Protein AF-A0A323VFT7-F1 (afdb_monomer_lite)

Structure (mmCIF, N/CA/C/O backbone):
data_AF-A0A323VFT7-F1
#
_entry.id   AF-A0A323VFT7-F1
#
loop_
_atom_site.group_PDB
_atom_site.id
_atom_site.type_symbol
_atom_site.label_atom_id
_atom_site.label_alt_id
_atom_site.label_comp_id
_atom_site.label_asym_id
_atom_site.label_entity_id
_atom_site.label_seq_id
_atom_site.pdbx_PDB_ins_code
_atom_site.Cartn_x
_atom_site.Cartn_y
_atom_site.Cartn_z
_atom_site.occupancy
_atom_site.B_iso_or_equiv
_atom_site.auth_seq_id
_atom_site.auth_comp_id
_atom_site.auth_asym_id
_atom_site.auth_atom_id
_atom_site.pdbx_PDB_model_num
ATOM 1 N N . MET A 1 1 ? -4.747 31.158 -38.429 1.00 40.47 1 MET A N 1
ATOM 2 C CA . MET A 1 1 ? -6.168 31.407 -38.094 1.00 40.47 1 MET A CA 1
ATOM 3 C C . MET A 1 1 ? -6.382 30.976 -36.650 1.00 40.47 1 MET A C 1
ATOM 5 O O . MET A 1 1 ? -5.945 29.886 -36.311 1.00 40.47 1 MET A O 1
ATOM 9 N N . ARG A 1 2 ? -6.937 31.832 -35.783 1.00 43.53 2 ARG A N 1
ATOM 10 C CA . ARG A 1 2 ? -7.224 31.493 -34.376 1.00 43.53 2 ARG A CA 1
ATOM 11 C C . ARG A 1 2 ? -8.713 31.156 -34.243 1.00 43.53 2 ARG A C 1
ATOM 13 O O . ARG A 1 2 ? -9.511 31.955 -34.729 1.00 43.53 2 ARG A O 1
ATOM 20 N N . PRO A 1 3 ? -9.098 30.031 -33.622 1.00 53.09 3 PRO A N 1
ATOM 21 C CA . PRO A 1 3 ? -10.505 29.734 -33.402 1.00 53.09 3 PRO A CA 1
ATOM 22 C C . PRO A 1 3 ? -11.048 30.648 -32.295 1.00 53.09 3 PRO A C 1
ATOM 24 O O . PRO A 1 3 ? -10.445 30.780 -31.231 1.00 53.09 3 PRO A O 1
ATOM 27 N N . THR A 1 4 ? -12.168 31.314 -32.561 1.00 62.56 4 THR A N 1
ATOM 28 C CA . THR A 1 4 ? -12.907 32.115 -31.579 1.00 62.56 4 THR A CA 1
ATOM 29 C C . THR A 1 4 ? -13.996 31.245 -30.959 1.00 62.56 4 THR A C 1
ATOM 31 O O . THR A 1 4 ? -14.895 30.799 -31.670 1.00 62.56 4 THR A O 1
ATOM 34 N N . TRP A 1 5 ? -13.915 30.990 -29.655 1.00 54.66 5 TRP A N 1
ATOM 35 C CA . TRP A 1 5 ? -14.933 30.249 -28.902 1.00 54.66 5 TRP A CA 1
ATOM 36 C C . TRP A 1 5 ? -16.003 31.218 -28.347 1.00 54.66 5 TRP A C 1
ATOM 38 O O . TRP A 1 5 ? -15.642 32.334 -27.961 1.00 54.66 5 TRP A O 1
ATOM 48 N N . PRO A 1 6 ? -17.299 30.846 -28.300 1.00 67.56 6 PRO A N 1
ATOM 49 C CA . PRO A 1 6 ? -18.355 31.687 -27.720 1.00 67.56 6 PRO A CA 1
ATOM 50 C C . PRO A 1 6 ? -18.248 31.791 -26.182 1.00 67.56 6 PRO A C 1
ATOM 52 O O . PRO A 1 6 ? -17.715 30.887 -25.545 1.00 67.56 6 PRO A O 1
ATOM 55 N N . PRO A 1 7 ? -18.751 32.858 -25.535 1.00 61.69 7 PRO A N 1
ATOM 56 C CA . PRO A 1 7 ? -18.631 33.012 -24.084 1.00 61.69 7 PRO A CA 1
ATOM 57 C C . PRO A 1 7 ? -19.395 31.914 -23.322 1.00 61.69 7 PRO A C 1
ATOM 59 O O . PRO A 1 7 ? -20.498 31.522 -23.706 1.00 61.69 7 PRO A O 1
ATOM 62 N N . ALA A 1 8 ? -18.806 31.422 -22.226 1.00 65.50 8 ALA A N 1
ATOM 63 C CA . ALA A 1 8 ? -19.402 30.393 -21.378 1.00 65.50 8 ALA A CA 1
ATOM 64 C C . ALA A 1 8 ? -20.726 30.881 -20.759 1.00 65.50 8 ALA A C 1
ATOM 66 O O . ALA A 1 8 ? -20.777 31.924 -20.107 1.00 65.50 8 ALA A O 1
ATOM 67 N N . THR A 1 9 ? -21.803 30.116 -20.956 1.00 73.88 9 THR A N 1
ATOM 68 C CA . THR A 1 9 ? -23.078 30.329 -20.254 1.00 73.88 9 THR A CA 1
ATOM 69 C C . THR A 1 9 ? -22.920 29.916 -18.786 1.00 73.88 9 THR A C 1
ATOM 71 O O . THR A 1 9 ? -22.199 28.966 -18.488 1.00 73.88 9 THR A O 1
ATOM 74 N N . ARG A 1 10 ? -23.571 30.651 -17.870 1.00 62.00 10 ARG A N 1
ATOM 75 C CA . ARG A 1 10 ? -23.523 30.461 -16.407 1.00 62.00 10 ARG A CA 1
ATOM 76 C C . ARG A 1 10 ? -23.632 28.978 -16.017 1.00 62.00 10 ARG A C 1
ATOM 78 O O . ARG A 1 10 ? -24.588 28.317 -16.413 1.00 62.00 10 ARG A O 1
ATOM 85 N N . ALA A 1 11 ? -22.674 28.490 -15.226 1.00 65.44 11 ALA A N 1
ATOM 86 C CA . ALA A 1 11 ? -22.667 27.123 -14.707 1.00 65.44 11 ALA A CA 1
ATOM 87 C C . ALA A 1 11 ? -23.927 26.836 -13.854 1.00 65.44 11 ALA A C 1
ATOM 89 O O . ALA A 1 11 ? -24.405 27.745 -13.163 1.00 65.44 11 ALA A O 1
ATOM 90 N N . PRO A 1 12 ? -24.483 25.608 -13.894 1.00 66.12 12 PRO A N 1
ATOM 91 C CA . PRO A 1 12 ? -25.564 25.206 -12.995 1.00 66.12 12 PRO A CA 1
ATOM 92 C C . PRO A 1 12 ? -25.088 25.232 -11.528 1.00 66.12 12 PRO A C 1
ATOM 94 O O . PRO A 1 12 ? -23.890 25.076 -11.284 1.00 66.12 12 PRO A O 1
ATOM 97 N N . PRO A 1 13 ? -25.988 25.441 -10.545 1.00 62.25 13 PRO A N 1
ATOM 98 C CA . PRO A 1 13 ? -25.614 25.346 -9.138 1.00 62.25 13 PRO A CA 1
ATOM 99 C C . PRO A 1 13 ? -25.120 23.927 -8.833 1.00 62.25 13 PRO A C 1
ATOM 101 O O . PRO A 1 13 ? -25.724 22.950 -9.280 1.00 62.25 13 PRO A O 1
ATOM 104 N N . SER A 1 14 ? -24.008 23.827 -8.102 1.00 62.06 14 SER A N 1
ATOM 105 C CA . SER A 1 14 ? -23.445 22.551 -7.657 1.00 62.06 14 SER A CA 1
ATOM 106 C C . SER A 1 14 ? -24.503 21.724 -6.915 1.00 62.06 14 SER A C 1
ATOM 108 O O . SER A 1 14 ? -25.277 22.306 -6.151 1.00 62.06 14 SER A O 1
ATOM 110 N N . PRO A 1 15 ? -24.556 20.392 -7.108 1.00 65.56 15 PRO A N 1
ATOM 111 C CA . PRO A 1 15 ? -25.456 19.551 -6.331 1.00 65.56 15 PRO A CA 1
ATOM 112 C C . PRO A 1 15 ? -25.102 19.674 -4.845 1.00 65.56 15 PRO A C 1
ATOM 114 O O . PRO A 1 15 ? -23.923 19.642 -4.484 1.00 65.56 15 PRO A O 1
ATOM 117 N N . GLU A 1 16 ? -26.113 19.849 -3.992 1.00 57.06 16 GLU A N 1
ATOM 118 C CA . GLU A 1 16 ? -25.901 19.863 -2.547 1.00 57.06 16 GLU A CA 1
ATOM 119 C C . GLU A 1 16 ? -25.284 18.526 -2.111 1.00 57.06 16 GLU A C 1
ATOM 121 O O . GLU A 1 16 ? -25.722 17.468 -2.582 1.00 57.06 16 GLU A O 1
ATOM 126 N N . PRO A 1 17 ? -24.257 18.545 -1.247 1.00 58.25 17 PRO A N 1
ATOM 127 C CA . PRO A 1 17 ? -23.652 17.321 -0.761 1.00 58.25 17 PRO A CA 1
ATOM 128 C C . PRO A 1 17 ? -24.710 16.521 0.004 1.00 58.25 17 PRO A C 1
ATOM 130 O O . PRO A 1 17 ? -25.196 16.948 1.051 1.00 58.25 17 PRO A O 1
ATOM 133 N N . GLY A 1 18 ? -25.093 15.363 -0.535 1.00 48.59 18 GLY A N 1
ATOM 134 C CA . GLY A 1 18 ? -25.976 14.427 0.154 1.00 48.59 18 GLY A CA 1
ATOM 135 C C . GLY A 1 18 ? -25.380 13.956 1.492 1.00 48.59 18 GLY A C 1
ATOM 136 O O . GLY A 1 18 ? -24.216 14.235 1.790 1.00 48.59 18 GLY A O 1
ATOM 137 N N . PRO A 1 19 ? -26.133 13.181 2.292 1.00 58.62 19 PRO A N 1
ATOM 138 C CA . PRO A 1 19 ? -25.777 12.778 3.664 1.00 58.62 19 PRO A CA 1
ATOM 139 C C . PRO A 1 19 ? -24.495 11.927 3.811 1.00 58.62 19 PRO A C 1
ATOM 141 O O . PRO A 1 19 ? -24.205 11.452 4.903 1.00 58.62 19 PRO A O 1
ATOM 144 N N . LEU A 1 20 ? -23.724 11.736 2.737 1.00 50.22 20 LEU A N 1
ATOM 145 C CA . LEU A 1 20 ? -22.447 11.021 2.703 1.00 50.22 20 LEU A CA 1
ATOM 146 C C . LEU A 1 20 ? -21.225 11.955 2.637 1.00 50.22 20 LEU A C 1
ATOM 148 O O . LEU A 1 20 ? -20.097 11.475 2.606 1.00 50.22 20 LEU A O 1
ATOM 152 N N . SER A 1 21 ? -21.411 13.279 2.616 1.00 54.47 21 SER A N 1
ATOM 153 C CA . SER A 1 21 ? -20.293 14.230 2.607 1.00 54.47 21 SER A CA 1
ATOM 154 C C . SER A 1 21 ? -19.810 14.533 4.022 1.00 54.47 21 SER A C 1
ATOM 156 O O . SER A 1 21 ? -19.921 15.659 4.513 1.00 54.47 21 SER A O 1
ATOM 158 N N . THR A 1 22 ? -19.248 13.535 4.694 1.00 50.84 22 THR A N 1
ATOM 159 C CA . THR A 1 22 ? -18.326 13.815 5.794 1.00 50.84 22 THR A CA 1
ATOM 160 C C . THR A 1 22 ? -17.124 14.516 5.170 1.00 50.84 22 THR A C 1
ATOM 162 O O . THR A 1 22 ? -16.494 13.956 4.276 1.00 50.84 22 THR A O 1
ATOM 165 N N . ALA A 1 23 ? -16.838 15.761 5.563 1.00 52.62 23 ALA A N 1
ATOM 166 C CA . ALA A 1 23 ? -15.595 16.403 5.149 1.00 52.62 23 ALA A CA 1
ATOM 167 C C . ALA A 1 23 ? -14.457 15.481 5.611 1.00 52.62 23 ALA A C 1
ATOM 169 O O . ALA A 1 23 ? -14.369 15.234 6.818 1.00 52.62 23 ALA A O 1
ATOM 170 N N . PRO A 1 24 ? -13.652 14.901 4.703 1.00 57.84 24 PRO A N 1
ATOM 171 C CA . PRO A 1 24 ? -12.559 14.060 5.142 1.00 57.84 24 PRO A CA 1
ATOM 172 C C . PRO A 1 24 ? -11.661 14.924 6.028 1.00 57.84 24 PRO A C 1
ATOM 174 O O . PRO A 1 24 ? -11.388 16.085 5.705 1.00 57.84 24 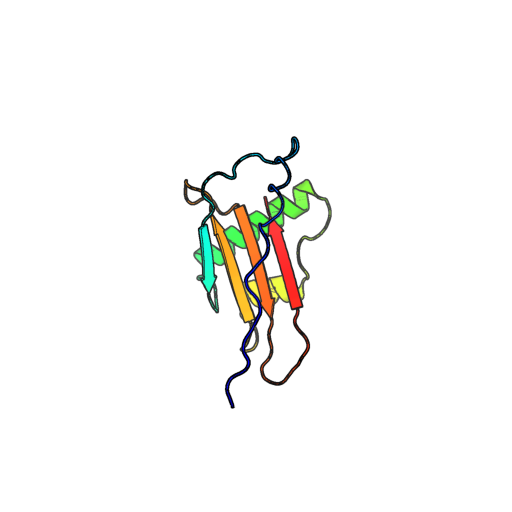PRO A O 1
ATOM 177 N N . GLY A 1 25 ? -11.209 14.368 7.155 1.00 66.62 25 GLY A N 1
ATOM 178 C CA . GLY A 1 25 ? -10.005 14.894 7.790 1.00 66.62 25 GLY A CA 1
ATOM 179 C C . GLY A 1 25 ? -8.916 15.017 6.721 1.00 66.62 25 GLY A C 1
ATOM 180 O O . GLY A 1 25 ? -8.942 14.287 5.731 1.00 66.62 25 GLY A O 1
ATOM 181 N N . THR A 1 26 ? -8.008 15.978 6.849 1.00 83.94 26 THR A N 1
ATOM 182 C CA . THR A 1 26 ? -6.981 16.209 5.827 1.00 83.94 26 THR A CA 1
ATOM 183 C C . THR A 1 26 ? -6.172 14.927 5.601 1.00 83.94 26 THR A C 1
ATOM 185 O O . THR A 1 26 ? -5.351 14.567 6.438 1.00 83.94 26 THR A O 1
ATOM 188 N N . VAL A 1 27 ? -6.416 14.238 4.483 1.00 93.50 27 VAL A N 1
ATOM 189 C CA . VAL A 1 27 ? -5.630 13.083 4.038 1.00 93.50 27 VAL A CA 1
ATOM 190 C C . VAL A 1 27 ? -4.576 13.588 3.066 1.00 93.50 27 VAL A C 1
ATOM 192 O O . VAL A 1 27 ? -4.887 14.310 2.116 1.00 93.50 27 VAL A O 1
ATOM 195 N N . SER A 1 28 ? -3.326 13.210 3.301 1.00 95.50 28 SER A N 1
ATOM 196 C CA . SER A 1 28 ? -2.221 13.436 2.372 1.00 95.50 28 SER A CA 1
ATOM 197 C C . SER A 1 28 ? -1.909 12.150 1.616 1.00 95.50 28 SER A C 1
ATOM 199 O O . SER A 1 28 ? -1.987 11.063 2.184 1.00 95.50 28 SER A O 1
ATOM 201 N N . VAL A 1 29 ? -1.581 12.277 0.330 1.00 97.38 29 VAL A N 1
ATOM 202 C CA . VAL A 1 29 ? -1.170 11.152 -0.513 1.00 97.38 29 VAL A CA 1
ATOM 203 C C . VAL A 1 29 ? 0.260 11.384 -0.964 1.00 97.38 29 VAL A C 1
ATOM 205 O O . VAL A 1 29 ? 0.570 12.430 -1.534 1.00 97.38 29 VAL A O 1
ATOM 208 N N . GLU A 1 30 ? 1.114 10.400 -0.719 1.00 97.62 30 GLU A N 1
ATOM 209 C CA . GLU A 1 30 ? 2.494 10.369 -1.188 1.00 97.62 30 GLU A CA 1
ATOM 210 C C . GLU A 1 30 ? 2.658 9.290 -2.256 1.00 97.62 30 GLU A C 1
ATOM 2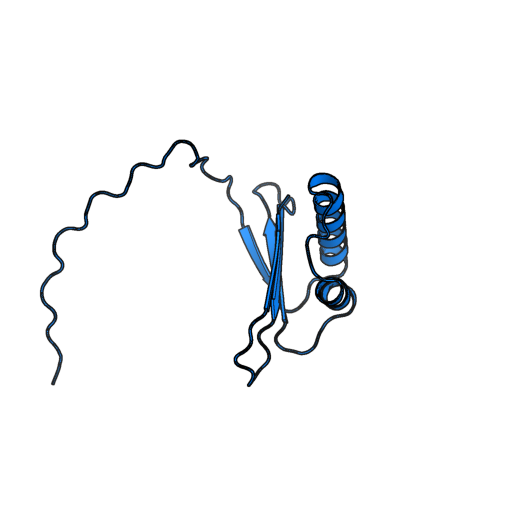12 O O . GLU A 1 30 ? 2.067 8.214 -2.160 1.00 97.62 30 GLU A O 1
ATOM 217 N N . VAL A 1 31 ? 3.465 9.599 -3.268 1.00 97.44 31 VAL A N 1
ATOM 218 C CA . VAL A 1 31 ? 3.737 8.753 -4.430 1.00 97.44 31 VAL A CA 1
ATOM 219 C C . VAL A 1 31 ? 5.237 8.476 -4.469 1.00 97.44 31 VAL A C 1
ATOM 221 O O . VAL A 1 31 ? 6.032 9.415 -4.434 1.00 97.44 31 VAL A O 1
ATOM 224 N N . THR A 1 32 ? 5.630 7.209 -4.554 1.00 95.88 32 THR A N 1
ATOM 225 C CA . 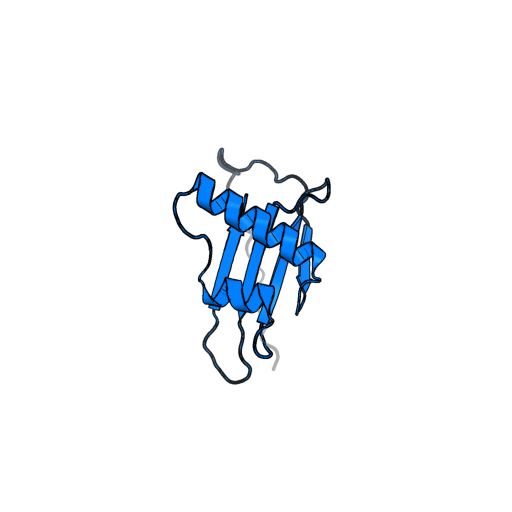THR A 1 32 ? 7.036 6.798 -4.648 1.00 95.88 32 THR A CA 1
ATOM 226 C C . THR A 1 32 ? 7.190 5.601 -5.575 1.00 95.88 32 THR A C 1
ATOM 228 O O . THR A 1 32 ? 6.328 4.732 -5.616 1.00 95.88 32 THR A O 1
ATOM 231 N N . ASP A 1 33 ? 8.308 5.502 -6.287 1.00 93.56 33 ASP A N 1
ATOM 232 C CA . ASP A 1 33 ? 8.603 4.323 -7.115 1.00 93.56 33 ASP A CA 1
ATOM 233 C C . ASP A 1 33 ? 8.775 3.060 -6.258 1.00 93.56 33 ASP A C 1
ATOM 235 O O . ASP A 1 33 ? 8.498 1.942 -6.695 1.00 93.56 33 ASP A O 1
ATOM 239 N N . ARG A 1 34 ? 9.269 3.232 -5.025 1.00 91.00 34 ARG A N 1
ATOM 240 C CA . ARG A 1 34 ? 9.474 2.134 -4.085 1.00 91.00 34 ARG A CA 1
ATOM 241 C C . ARG A 1 34 ? 9.385 2.601 -2.644 1.00 91.00 34 ARG A C 1
ATOM 243 O O . ARG A 1 34 ? 10.046 3.562 -2.243 1.00 91.00 34 ARG A O 1
ATOM 250 N N . LEU A 1 35 ? 8.634 1.858 -1.841 1.00 96.44 35 LEU A N 1
ATOM 251 C CA . LEU A 1 35 ? 8.557 2.106 -0.407 1.00 96.44 35 LEU A CA 1
ATOM 252 C C . LEU A 1 35 ? 9.834 1.688 0.346 1.00 96.44 35 LEU A C 1
ATOM 254 O O . LEU A 1 35 ? 10.436 0.648 0.052 1.00 96.44 35 LEU A O 1
ATOM 258 N N . PRO A 1 36 ? 10.240 2.456 1.375 1.00 95.31 36 PRO A N 1
ATOM 259 C CA . PRO A 1 36 ? 11.245 2.003 2.328 1.00 95.31 36 PRO A CA 1
ATOM 260 C C . PRO A 1 36 ? 10.704 0.842 3.175 1.00 95.31 36 PRO A C 1
ATOM 262 O O . PRO A 1 36 ? 9.502 0.725 3.406 1.00 95.31 36 PRO A O 1
ATOM 265 N N . ALA A 1 37 ? 11.600 0.012 3.716 1.00 95.88 37 ALA A N 1
ATOM 266 C CA . ALA A 1 37 ? 11.229 -1.205 4.451 1.00 95.88 37 ALA A CA 1
ATOM 267 C C . ALA A 1 37 ? 10.265 -0.968 5.633 1.00 95.88 37 ALA A C 1
ATOM 269 O O . ALA A 1 37 ? 9.404 -1.804 5.896 1.00 95.88 37 ALA A O 1
ATOM 270 N N . ALA A 1 38 ? 10.380 0.171 6.327 1.00 95.81 38 ALA A N 1
ATOM 271 C CA . ALA A 1 38 ? 9.459 0.536 7.405 1.00 95.81 38 ALA A CA 1
ATOM 272 C C . ALA A 1 38 ? 8.026 0.756 6.886 1.00 95.81 38 ALA A C 1
ATOM 274 O O . ALA A 1 38 ? 7.084 0.184 7.428 1.00 95.81 38 ALA A O 1
ATOM 275 N N . ALA A 1 39 ? 7.874 1.488 5.779 1.00 96.69 39 ALA A N 1
ATOM 276 C CA . ALA A 1 39 ? 6.572 1.720 5.162 1.00 96.69 39 ALA A CA 1
ATOM 277 C C . ALA A 1 39 ? 5.985 0.433 4.559 1.00 96.69 39 ALA A C 1
ATOM 279 O O . ALA A 1 39 ? 4.783 0.211 4.654 1.00 96.69 39 ALA A O 1
ATOM 280 N N . VAL A 1 40 ? 6.820 -0.466 4.020 1.00 98.19 40 VAL A N 1
ATOM 281 C CA . VAL A 1 40 ? 6.373 -1.806 3.595 1.00 98.19 40 VAL A CA 1
ATOM 282 C C . VAL A 1 40 ? 5.746 -2.574 4.763 1.00 98.19 40 VAL A C 1
ATOM 284 O O . VAL A 1 40 ? 4.707 -3.208 4.593 1.00 98.19 40 VAL A O 1
ATOM 287 N N . ALA A 1 41 ? 6.342 -2.518 5.959 1.00 98.31 41 ALA A N 1
ATOM 288 C CA . ALA A 1 41 ? 5.780 -3.176 7.137 1.00 98.31 41 ALA A CA 1
ATOM 289 C C . ALA A 1 41 ? 4.423 -2.575 7.551 1.00 98.31 41 ALA A C 1
ATOM 291 O O . ALA A 1 41 ? 3.501 -3.330 7.860 1.00 98.31 41 ALA A O 1
ATOM 292 N N . GLU A 1 42 ? 4.279 -1.246 7.500 1.00 98.25 42 GLU A N 1
ATOM 293 C CA . GLU A 1 42 ? 3.002 -0.556 7.751 1.00 98.25 42 GLU A CA 1
ATOM 294 C C . GLU A 1 42 ? 1.920 -0.970 6.741 1.00 98.25 42 GLU A C 1
ATOM 296 O O . GLU A 1 42 ? 0.814 -1.336 7.138 1.00 98.25 42 GLU A O 1
ATOM 301 N N . VAL A 1 43 ? 2.246 -1.005 5.444 1.00 98.50 43 VAL A N 1
ATOM 302 C CA . VAL A 1 43 ? 1.310 -1.450 4.398 1.00 98.50 43 VAL A CA 1
ATOM 303 C C . VAL A 1 43 ? 0.897 -2.905 4.615 1.00 98.50 43 VAL A C 1
ATOM 305 O O . VAL A 1 43 ? -0.281 -3.230 4.524 1.00 98.50 43 VAL A O 1
ATOM 308 N N . ARG A 1 44 ? 1.820 -3.802 4.977 1.00 98.19 44 ARG A N 1
ATOM 309 C CA . ARG A 1 44 ? 1.466 -5.204 5.264 1.00 98.19 44 ARG A CA 1
ATOM 310 C C . ARG A 1 44 ? 0.534 -5.348 6.467 1.00 98.19 44 ARG A C 1
ATOM 312 O O . ARG A 1 44 ? -0.329 -6.230 6.464 1.00 98.19 44 ARG A O 1
ATOM 319 N N . ALA A 1 45 ? 0.685 -4.496 7.480 1.00 98.25 45 ALA A N 1
ATOM 320 C CA . ALA A 1 45 ? -0.250 -4.446 8.600 1.00 98.25 45 ALA A CA 1
ATOM 321 C C . ALA A 1 45 ? -1.644 -3.985 8.141 1.00 98.25 45 ALA A C 1
ATOM 323 O O . ALA A 1 45 ? -2.635 -4.606 8.521 1.00 98.25 45 ALA A O 1
ATOM 324 N N . LEU A 1 46 ? -1.714 -2.982 7.260 1.00 98.44 46 LEU A N 1
ATOM 325 C CA . LEU A 1 46 ? -2.962 -2.529 6.639 1.00 98.44 46 LEU A CA 1
ATOM 326 C C . LEU A 1 46 ? -3.644 -3.645 5.830 1.00 98.44 46 LEU A C 1
ATOM 328 O O . LEU A 1 46 ? -4.823 -3.908 6.043 1.00 98.44 46 LEU A O 1
ATOM 332 N N . LEU A 1 47 ? -2.912 -4.359 4.965 1.00 98.44 47 LEU A N 1
ATOM 333 C CA . LEU A 1 47 ? -3.470 -5.482 4.192 1.00 98.44 47 LEU A CA 1
ATOM 334 C C . LEU A 1 47 ? -4.018 -6.590 5.100 1.00 98.44 47 LEU A C 1
ATOM 336 O O . LEU A 1 47 ? -5.065 -7.172 4.821 1.00 98.44 47 LEU A O 1
ATOM 340 N N . THR A 1 48 ? -3.325 -6.864 6.209 1.00 98.06 48 THR A N 1
ATOM 341 C CA . THR A 1 48 ? -3.770 -7.843 7.209 1.00 98.06 48 THR A CA 1
ATOM 342 C C . THR A 1 48 ? -5.062 -7.390 7.891 1.00 98.06 48 THR A C 1
ATOM 344 O O . THR A 1 48 ? -5.968 -8.200 8.080 1.00 98.06 48 THR A O 1
ATOM 347 N N . ALA A 1 49 ? -5.163 -6.106 8.246 1.00 98.25 49 ALA A N 1
ATOM 348 C CA . ALA A 1 49 ? -6.359 -5.537 8.859 1.00 98.25 49 ALA A CA 1
ATOM 349 C C . ALA A 1 49 ? -7.561 -5.563 7.901 1.00 98.25 49 ALA A C 1
ATOM 351 O O . ALA A 1 49 ? -8.634 -6.014 8.294 1.00 98.25 49 ALA A O 1
ATOM 352 N N . ALA A 1 50 ? -7.362 -5.174 6.639 1.00 98.25 50 ALA A N 1
ATOM 353 C CA . ALA A 1 50 ? -8.402 -5.214 5.613 1.00 98.25 50 ALA A CA 1
ATOM 354 C C . ALA A 1 50 ? -8.884 -6.646 5.338 1.00 98.25 50 ALA A C 1
ATOM 356 O O . ALA A 1 50 ? -10.083 -6.900 5.327 1.00 98.25 50 ALA A O 1
ATOM 357 N N . LEU A 1 51 ? -7.969 -7.620 5.232 1.00 97.44 51 LEU A N 1
ATOM 358 C CA . LEU A 1 51 ? -8.345 -9.033 5.113 1.00 97.44 51 LEU A CA 1
ATOM 359 C C . LEU A 1 51 ? -9.191 -9.503 6.307 1.00 97.44 51 LEU A C 1
ATOM 361 O O . LEU A 1 51 ? -10.148 -10.254 6.127 1.00 97.44 51 LEU A O 1
ATOM 365 N N . ALA A 1 52 ? -8.842 -9.084 7.526 1.00 98.25 52 ALA A N 1
ATOM 366 C CA . ALA A 1 52 ? -9.601 -9.442 8.720 1.00 98.25 52 ALA A CA 1
ATOM 367 C C . ALA A 1 52 ? -11.000 -8.801 8.750 1.00 98.25 52 ALA A C 1
ATOM 369 O O . ALA A 1 52 ? -11.931 -9.424 9.260 1.00 98.25 52 ALA A O 1
ATOM 370 N N . ALA A 1 53 ? -11.146 -7.585 8.218 1.00 98.25 53 ALA A N 1
ATOM 371 C CA . ALA A 1 53 ? -12.413 -6.861 8.158 1.00 98.25 53 ALA A CA 1
ATOM 372 C C . ALA A 1 53 ? -13.335 -7.381 7.044 1.00 98.25 53 ALA A C 1
ATOM 374 O O . ALA A 1 53 ? -14.509 -7.659 7.293 1.00 98.25 53 ALA A O 1
ATOM 375 N N . ASP A 1 54 ? -12.788 -7.568 5.844 1.00 97.75 54 ASP A N 1
ATOM 376 C CA . ASP A 1 54 ? -13.565 -7.845 4.633 1.00 97.75 54 ASP A CA 1
ATOM 377 C C . ASP A 1 54 ? -13.661 -9.343 4.313 1.00 97.75 54 ASP A C 1
ATOM 379 O O . ASP A 1 54 ? -14.513 -9.772 3.533 1.00 97.75 54 ASP A O 1
ATOM 383 N N . GLY A 1 55 ? -12.786 -10.169 4.896 1.00 98.00 55 GLY A N 1
ATOM 384 C CA . GLY A 1 55 ? -12.724 -11.613 4.644 1.00 98.00 55 GLY A CA 1
ATOM 385 C C . GLY A 1 55 ? -12.198 -11.990 3.254 1.00 98.00 55 GLY A C 1
ATOM 386 O O . GLY A 1 55 ? -12.205 -13.168 2.892 1.00 98.00 55 GLY A O 1
ATOM 387 N N . VAL A 1 56 ? -11.732 -11.012 2.476 1.00 96.94 56 VAL A N 1
ATOM 388 C CA . VAL A 1 56 ? -11.190 -11.177 1.124 1.00 96.94 56 VAL A CA 1
ATOM 389 C C . VAL A 1 56 ? -9.808 -10.538 1.062 1.00 96.94 56 VAL A C 1
ATOM 391 O O . VAL A 1 56 ? -9.541 -9.542 1.731 1.00 96.94 56 VAL A O 1
ATOM 394 N N . ARG A 1 57 ? -8.901 -11.128 0.276 1.00 96.19 57 ARG A N 1
ATOM 395 C CA . ARG A 1 57 ? -7.564 -10.561 0.089 1.00 96.19 57 ARG A CA 1
ATOM 396 C C . ARG A 1 57 ? -7.686 -9.207 -0.639 1.00 96.19 57 ARG A C 1
ATOM 398 O O . ARG A 1 57 ? -8.291 -9.180 -1.708 1.00 96.19 57 ARG A O 1
ATOM 405 N N . PRO A 1 58 ? -7.122 -8.117 -0.090 1.00 97.25 58 PRO A N 1
ATOM 406 C CA . PRO A 1 58 ? -7.345 -6.767 -0.616 1.00 97.25 58 PRO A CA 1
ATOM 407 C C . PRO A 1 58 ? -6.591 -6.458 -1.918 1.00 97.25 58 PRO A C 1
ATOM 409 O O . PRO A 1 58 ? -7.000 -5.576 -2.664 1.00 97.25 58 PRO A O 1
ATOM 412 N N . VAL A 1 59 ? -5.495 -7.166 -2.191 1.00 97.25 59 VAL A N 1
ATOM 413 C CA . VAL A 1 59 ? -4.653 -7.012 -3.389 1.00 97.25 59 VAL A CA 1
ATOM 414 C C . VAL A 1 59 ? -4.241 -8.396 -3.897 1.00 97.25 59 VAL A C 1
ATOM 416 O O . VAL A 1 59 ? -4.344 -9.385 -3.164 1.00 97.25 59 VAL A O 1
ATOM 419 N N . SER A 1 60 ? -3.786 -8.506 -5.139 1.00 97.00 60 SER A N 1
ATOM 420 C CA . SER A 1 60 ? -3.270 -9.763 -5.675 1.00 97.00 60 SER A CA 1
ATOM 421 C C . SER A 1 60 ? -1.974 -10.196 -4.979 1.00 97.00 60 SER A C 1
ATOM 423 O O . SER A 1 60 ? -1.238 -9.406 -4.384 1.00 97.00 60 SER A O 1
ATOM 425 N N . GLU A 1 61 ? -1.666 -11.492 -5.065 1.00 96.56 61 GLU A N 1
ATOM 426 C CA . GLU A 1 61 ? -0.400 -12.036 -4.559 1.00 96.56 61 GLU A CA 1
ATOM 427 C C . GLU A 1 61 ? 0.814 -11.396 -5.247 1.00 96.56 61 GLU A C 1
ATOM 429 O O . GLU A 1 61 ? 1.823 -11.121 -4.599 1.00 96.56 61 GLU A O 1
ATOM 434 N N . GLU A 1 62 ? 0.700 -11.106 -6.542 1.00 95.25 62 GLU A N 1
ATOM 435 C CA . GLU A 1 62 ? 1.757 -10.460 -7.317 1.00 95.25 62 GLU A CA 1
ATOM 436 C C . GLU A 1 62 ? 2.033 -9.034 -6.809 1.00 95.25 62 GLU A C 1
ATOM 438 O O . GLU A 1 62 ? 3.195 -8.672 -6.602 1.00 95.25 62 GLU A O 1
ATOM 443 N N . SER A 1 63 ? 0.992 -8.249 -6.506 1.00 95.12 63 SER A N 1
ATOM 444 C CA . SER A 1 63 ? 1.144 -6.938 -5.860 1.00 95.12 63 SER A CA 1
ATOM 445 C C . SER A 1 63 ? 1.848 -7.038 -4.505 1.00 95.12 63 SER A C 1
ATOM 447 O O . SER A 1 63 ? 2.744 -6.240 -4.214 1.00 95.12 63 SER A O 1
ATOM 449 N N . GLU A 1 64 ? 1.519 -8.042 -3.682 1.00 96.00 64 GLU A N 1
ATOM 450 C CA . GLU A 1 64 ? 2.200 -8.266 -2.398 1.00 96.00 64 GLU A CA 1
ATOM 451 C C . GLU A 1 64 ? 3.676 -8.651 -2.561 1.00 96.00 64 GLU A C 1
ATOM 453 O O . GLU A 1 64 ? 4.514 -8.233 -1.753 1.00 96.00 64 GLU A O 1
ATOM 458 N N . LEU A 1 65 ? 4.013 -9.445 -3.582 1.00 96.19 65 LEU A N 1
ATOM 459 C CA . LEU A 1 65 ? 5.396 -9.808 -3.892 1.00 96.19 65 LEU A CA 1
ATOM 460 C C . LEU A 1 65 ? 6.190 -8.586 -4.354 1.00 96.19 65 LEU A C 1
ATOM 462 O O . LEU A 1 65 ? 7.297 -8.358 -3.860 1.00 96.19 65 LEU A O 1
ATOM 466 N N . ARG A 1 66 ? 5.621 -7.762 -5.238 1.00 95.50 66 ARG A N 1
ATOM 467 C CA . ARG A 1 66 ? 6.271 -6.536 -5.724 1.00 95.50 66 ARG A CA 1
ATOM 468 C C . ARG A 1 66 ? 6.447 -5.499 -4.623 1.00 95.50 66 ARG A C 1
ATOM 470 O O . ARG A 1 66 ? 7.510 -4.888 -4.547 1.00 95.50 66 ARG A O 1
ATOM 477 N N . LEU A 1 67 ? 5.476 -5.360 -3.721 1.00 95.88 67 LEU A N 1
ATOM 478 C CA . LEU A 1 67 ? 5.612 -4.531 -2.522 1.00 95.88 67 LEU A CA 1
ATOM 479 C C . LEU A 1 67 ? 6.825 -4.960 -1.673 1.00 95.88 67 LEU A C 1
ATOM 481 O O . LEU A 1 67 ? 7.600 -4.127 -1.208 1.00 95.88 67 LEU A O 1
ATOM 485 N N . GLN A 1 68 ? 7.009 -6.267 -1.470 1.00 95.81 68 GLN A N 1
ATOM 486 C CA . GLN A 1 68 ? 8.059 -6.800 -0.593 1.00 95.81 68 GLN A CA 1
ATOM 487 C C . GLN A 1 68 ? 9.441 -6.833 -1.249 1.00 95.81 68 GLN A C 1
ATOM 489 O O . GLN A 1 68 ? 10.457 -6.575 -0.598 1.00 95.81 68 GLN A O 1
ATOM 494 N N . HIS A 1 69 ? 9.498 -7.165 -2.534 1.00 94.38 69 HIS A N 1
ATOM 495 C CA . HIS A 1 69 ? 10.745 -7.498 -3.219 1.00 94.38 69 HIS A CA 1
ATOM 496 C C . HIS A 1 69 ? 11.136 -6.474 -4.290 1.00 94.38 69 HIS A C 1
ATOM 498 O O . HIS A 1 69 ? 12.302 -6.419 -4.688 1.00 94.38 69 HIS A O 1
ATOM 504 N N . GLY A 1 70 ? 10.222 -5.574 -4.650 1.00 90.31 70 GLY A N 1
ATOM 505 C CA . GLY A 1 70 ? 10.315 -4.723 -5.830 1.00 90.31 70 GLY A CA 1
ATOM 506 C C . GLY A 1 70 ? 9.739 -5.419 -7.064 1.00 90.31 70 GLY A C 1
ATOM 507 O O . GLY A 1 70 ? 9.621 -6.642 -7.111 1.00 90.31 70 GLY A O 1
ATOM 508 N N . GLY A 1 71 ? 9.384 -4.618 -8.065 1.00 86.56 71 GLY A N 1
ATOM 509 C CA . GLY A 1 71 ? 8.906 -5.076 -9.366 1.00 86.56 71 GLY A CA 1
ATOM 510 C C . GLY A 1 71 ? 9.789 -4.578 -10.514 1.00 86.56 71 GLY A C 1
ATOM 511 O O . GLY A 1 71 ? 10.812 -3.923 -10.275 1.00 86.56 71 GLY A O 1
ATOM 512 N N . PRO A 1 72 ? 9.413 -4.881 -11.766 1.00 86.88 72 PRO A N 1
ATOM 513 C CA . PRO A 1 72 ? 10.003 -4.230 -12.929 1.00 86.88 72 PRO A CA 1
ATOM 514 C C . PRO A 1 72 ? 9.802 -2.698 -12.879 1.00 86.88 72 PRO A C 1
ATOM 516 O O . PRO A 1 72 ? 8.962 -2.199 -12.127 1.00 86.88 72 PRO A O 1
ATOM 519 N N . PRO A 1 73 ? 10.569 -1.924 -13.667 1.00 86.38 73 PRO A N 1
ATOM 520 C CA . PRO A 1 73 ? 10.349 -0.485 -13.796 1.00 86.38 73 PRO A CA 1
ATOM 521 C C . PRO A 1 73 ? 8.929 -0.160 -14.279 1.00 86.38 73 PRO A C 1
ATOM 523 O O . PRO A 1 73 ? 8.394 -0.874 -15.124 1.00 86.38 73 PRO A O 1
ATOM 526 N N . GLY A 1 74 ? 8.369 0.955 -13.804 1.00 86.38 74 GLY A N 1
ATOM 527 C CA . GLY A 1 74 ? 7.007 1.393 -14.146 1.00 86.38 74 GLY A CA 1
ATOM 528 C C . GLY A 1 74 ? 5.973 1.154 -13.043 1.00 86.38 74 GLY A C 1
ATOM 529 O O . GLY A 1 74 ? 4.837 1.598 -13.184 1.00 86.38 74 GLY A O 1
ATOM 530 N N . GLY A 1 75 ? 6.372 0.509 -11.943 1.00 91.69 75 GLY A N 1
ATOM 531 C CA . GLY A 1 75 ? 5.563 0.397 -10.735 1.00 91.69 75 GLY A CA 1
ATOM 532 C C . GLY A 1 75 ? 5.728 1.598 -9.805 1.00 91.69 75 GLY A C 1
ATOM 533 O O . GLY A 1 75 ? 6.840 2.082 -9.592 1.00 91.69 75 GLY A O 1
ATOM 534 N N . THR A 1 76 ? 4.626 2.046 -9.216 1.00 95.19 76 THR A N 1
ATOM 535 C CA . THR A 1 76 ? 4.582 3.144 -8.252 1.00 95.19 76 THR A CA 1
ATOM 536 C C . THR A 1 76 ? 3.692 2.766 -7.073 1.00 95.19 76 THR A C 1
ATOM 538 O O . THR A 1 76 ? 2.578 2.271 -7.242 1.00 95.19 76 THR A O 1
ATOM 541 N N . ASP A 1 77 ? 4.187 3.015 -5.868 1.00 97.06 77 ASP A N 1
ATOM 542 C CA . ASP A 1 77 ? 3.468 2.871 -4.612 1.00 97.06 77 ASP A CA 1
ATOM 543 C C . ASP A 1 77 ? 2.859 4.217 -4.195 1.00 97.06 77 ASP A C 1
ATOM 545 O O . ASP A 1 77 ? 3.516 5.261 -4.224 1.00 97.06 77 ASP A O 1
ATOM 549 N N . LEU A 1 78 ? 1.599 4.187 -3.770 1.00 97.94 78 LEU A N 1
ATOM 550 C CA . LEU A 1 78 ? 0.884 5.331 -3.224 1.00 97.94 78 LEU A CA 1
ATOM 551 C C . LEU A 1 78 ? 0.493 5.030 -1.781 1.00 97.94 78 LEU A C 1
ATOM 553 O O . LEU A 1 78 ? -0.069 3.974 -1.496 1.00 97.94 78 LEU A O 1
ATOM 557 N N . THR A 1 79 ? 0.744 5.966 -0.871 1.00 98.50 79 THR A N 1
ATOM 558 C CA . THR A 1 79 ? 0.306 5.860 0.530 1.00 98.50 79 THR A CA 1
ATOM 559 C C . THR A 1 79 ? -0.564 7.045 0.898 1.00 98.50 79 THR A C 1
ATOM 561 O O . THR A 1 79 ? -0.234 8.182 0.570 1.00 98.50 79 THR A O 1
ATOM 564 N N . ALA A 1 80 ? -1.681 6.778 1.568 1.00 98.19 80 ALA A N 1
ATOM 565 C CA . ALA A 1 80 ? -2.578 7.794 2.093 1.00 98.19 80 ALA A CA 1
ATOM 566 C C . ALA A 1 80 ? -2.445 7.840 3.616 1.00 98.19 80 ALA A C 1
ATOM 568 O O . ALA A 1 80 ? -2.590 6.809 4.278 1.00 98.19 80 ALA A O 1
ATOM 569 N N . ARG A 1 81 ? -2.175 9.023 4.174 1.00 97.56 81 ARG A N 1
ATOM 570 C CA . ARG A 1 81 ? -2.066 9.244 5.620 1.00 97.56 81 ARG A CA 1
ATOM 571 C C . ARG A 1 81 ? -3.044 10.305 6.101 1.00 97.56 81 ARG A C 1
ATOM 573 O O . ARG A 1 81 ? -3.226 11.314 5.419 1.00 97.56 81 ARG A O 1
ATOM 580 N N . ASP A 1 82 ? -3.651 10.081 7.262 1.00 96.06 82 ASP A N 1
ATOM 581 C CA . ASP A 1 82 ? -4.489 11.079 7.932 1.00 96.06 82 ASP A CA 1
ATOM 582 C C . ASP A 1 82 ? -3.656 12.221 8.553 1.00 96.06 82 ASP A C 1
ATOM 584 O O . ASP A 1 82 ? -2.431 12.284 8.407 1.00 96.06 82 ASP A O 1
ATOM 588 N N . ALA A 1 83 ? -4.325 13.149 9.243 1.00 94.06 83 ALA A N 1
ATOM 589 C CA . ALA A 1 83 ? -3.687 14.312 9.859 1.00 94.06 83 ALA A CA 1
ATOM 590 C C . ALA A 1 83 ? -2.718 13.958 11.004 1.00 94.06 83 ALA A C 1
ATOM 592 O O . ALA A 1 83 ? -1.815 14.745 11.288 1.00 94.06 83 ALA A O 1
ATOM 593 N N . ASP A 1 84 ? -2.883 12.789 11.628 1.00 94.00 84 ASP A N 1
ATOM 594 C CA . ASP A 1 84 ? -2.004 12.277 12.683 1.00 94.00 84 ASP A CA 1
ATOM 595 C C . ASP A 1 84 ? -0.823 11.474 12.104 1.00 94.00 84 ASP A C 1
ATOM 597 O O . ASP A 1 84 ? 0.068 11.032 12.833 1.00 94.00 84 ASP A O 1
ATOM 601 N N . GLY A 1 85 ? -0.782 11.316 10.776 1.00 94.50 85 GLY A N 1
ATOM 602 C CA . GLY A 1 85 ? 0.235 10.555 10.065 1.00 94.50 85 GLY A CA 1
ATOM 603 C C . GLY A 1 85 ? -0.038 9.052 10.042 1.00 94.50 85 GLY A C 1
ATOM 604 O O . GLY A 1 85 ? 0.848 8.290 9.652 1.00 94.50 85 GLY A O 1
ATOM 605 N N . THR A 1 86 ? -1.230 8.598 10.423 1.00 95.81 86 THR A N 1
ATOM 606 C CA . THR A 1 86 ? -1.610 7.182 10.374 1.00 95.81 86 THR A CA 1
ATOM 607 C C . THR A 1 86 ? -1.835 6.756 8.930 1.00 95.81 86 THR A C 1
ATOM 609 O O . THR A 1 86 ? -2.515 7.455 8.183 1.00 95.81 86 THR A O 1
ATOM 612 N N . LEU A 1 87 ? -1.285 5.608 8.521 1.00 97.75 87 LEU A N 1
ATOM 613 C CA . LEU A 1 87 ? -1.558 5.032 7.204 1.00 97.75 87 LEU A CA 1
ATOM 614 C C . LEU A 1 87 ? -3.017 4.555 7.136 1.00 97.75 87 LEU A C 1
ATOM 616 O O . LEU A 1 87 ? -3.400 3.632 7.849 1.00 97.75 87 LEU A O 1
ATOM 620 N N . VAL A 1 88 ? -3.806 5.172 6.257 1.00 97.50 88 VAL A N 1
ATOM 621 C CA . VAL A 1 88 ? -5.240 4.885 6.060 1.00 97.50 88 VAL A CA 1
ATOM 622 C C . VAL A 1 88 ? -5.548 4.286 4.689 1.00 97.50 88 VAL A C 1
ATOM 624 O O . VAL A 1 88 ? -6.670 3.857 4.437 1.00 97.50 88 VAL A O 1
ATOM 627 N N . GLY A 1 89 ? -4.564 4.232 3.791 1.00 98.06 89 GLY A N 1
ATOM 628 C CA . GLY A 1 89 ? -4.724 3.606 2.485 1.00 98.06 89 GLY A CA 1
ATOM 629 C C . GLY A 1 89 ? -3.402 3.348 1.778 1.00 98.06 89 GLY A C 1
ATOM 630 O O . GLY A 1 89 ? -2.401 4.026 2.025 1.00 98.06 89 GLY A O 1
ATOM 631 N N . TYR A 1 90 ? -3.413 2.370 0.881 1.00 98.62 90 TYR A N 1
ATOM 632 C CA . TYR A 1 90 ? -2.279 2.013 0.035 1.00 98.62 90 TYR A CA 1
ATOM 633 C C . TYR A 1 90 ? -2.762 1.583 -1.341 1.00 98.62 90 TYR A C 1
ATOM 635 O O . TYR A 1 90 ? -3.655 0.741 -1.425 1.00 98.62 90 TYR A O 1
ATOM 643 N N . ALA A 1 91 ? -2.138 2.107 -2.395 1.00 97.81 91 ALA A N 1
ATOM 644 C CA . ALA A 1 91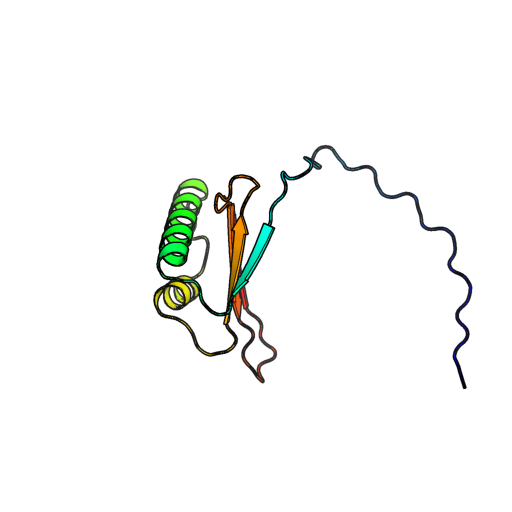 ? -2.342 1.642 -3.759 1.00 97.81 91 ALA A CA 1
ATOM 645 C C . ALA A 1 91 ? -1.016 1.271 -4.416 1.00 97.81 91 ALA A C 1
ATOM 647 O O . ALA A 1 91 ? 0.016 1.890 -4.146 1.00 97.81 91 ALA A O 1
ATOM 648 N N . ARG A 1 92 ? -1.078 0.332 -5.356 1.00 96.12 92 ARG A N 1
ATOM 649 C CA . ARG A 1 92 ? -0.010 0.091 -6.320 1.00 96.12 92 ARG A CA 1
ATOM 650 C C . ARG A 1 92 ? -0.533 0.353 -7.720 1.00 96.12 92 ARG A C 1
ATOM 652 O O . ARG A 1 92 ? -1.616 -0.113 -8.060 1.00 96.12 92 ARG A O 1
ATOM 659 N N . LEU A 1 93 ? 0.234 1.101 -8.503 1.00 94.81 93 LEU A N 1
ATOM 660 C CA . LEU A 1 93 ? -0.033 1.386 -9.908 1.00 94.81 93 LEU A CA 1
ATOM 661 C C . LEU A 1 93 ? 1.121 0.840 -10.746 1.00 94.81 93 LEU A C 1
ATOM 663 O O . LEU A 1 93 ? 2.276 1.161 -10.483 1.00 94.81 93 LEU A O 1
ATOM 667 N N . GLU A 1 94 ? 0.807 0.045 -11.757 1.00 92.81 94 GLU A N 1
ATOM 668 C CA . GLU A 1 94 ? 1.764 -0.498 -12.716 1.00 92.81 94 GLU A CA 1
ATOM 669 C C . GLU A 1 94 ? 1.466 0.080 -14.100 1.00 92.81 94 GLU A C 1
ATOM 671 O O . GLU A 1 94 ? 0.369 -0.084 -14.639 1.00 92.81 94 GLU A O 1
ATOM 676 N N . LEU A 1 95 ? 2.458 0.778 -14.657 1.00 90.69 95 LEU A N 1
ATOM 677 C CA . LEU A 1 95 ? 2.430 1.391 -15.985 1.00 90.69 95 LEU A CA 1
ATOM 678 C C . LEU A 1 95 ? 3.709 1.007 -16.750 1.00 90.69 95 LEU A C 1
ATOM 680 O O . LEU A 1 95 ? 4.665 1.792 -16.797 1.00 90.69 95 LEU A O 1
ATOM 684 N N . PRO A 1 96 ? 3.776 -0.204 -17.331 1.00 83.75 96 PRO A N 1
ATOM 685 C CA . PRO A 1 96 ? 4.960 -0.670 -18.039 1.00 83.75 96 PRO A CA 1
ATOM 686 C C . PRO A 1 96 ? 5.247 0.201 -19.269 1.00 83.75 96 PRO A C 1
ATOM 688 O O . PRO A 1 96 ? 4.365 0.534 -20.061 1.00 83.75 96 PRO A O 1
ATOM 691 N N . ALA A 1 97 ? 6.512 0.569 -19.471 1.00 84.12 97 ALA A N 1
ATOM 692 C CA . ALA A 1 97 ? 6.889 1.393 -20.614 1.00 84.12 97 ALA A CA 1
ATOM 693 C C . ALA A 1 97 ? 6.671 0.647 -21.942 1.00 84.12 97 ALA A C 1
ATOM 695 O O . ALA A 1 97 ? 7.266 -0.402 -22.181 1.00 84.12 97 ALA A O 1
ATOM 696 N N . GLY A 1 98 ? 5.879 1.240 -22.839 1.00 84.06 98 GLY A N 1
ATOM 697 C CA . GLY A 1 98 ? 5.595 0.665 -24.158 1.00 84.06 98 GLY A CA 1
ATOM 698 C C . GLY A 1 98 ? 4.466 -0.366 -24.170 1.00 84.06 98 GLY A C 1
ATOM 699 O O . GLY A 1 98 ? 4.195 -0.925 -25.231 1.00 84.06 98 GLY A O 1
ATOM 700 N N . ASP A 1 99 ? 3.797 -0.566 -23.035 1.00 82.81 99 ASP A N 1
ATOM 701 C CA . ASP A 1 99 ? 2.590 -1.374 -22.911 1.00 82.81 99 ASP A CA 1
ATOM 702 C C . ASP A 1 99 ? 1.387 -0.455 -22.616 1.00 82.81 99 ASP A C 1
ATOM 704 O O . ASP A 1 99 ? 1.492 0.416 -21.748 1.00 82.81 99 ASP A O 1
ATOM 708 N N . PRO A 1 100 ? 0.268 -0.546 -23.360 1.00 84.12 100 PRO A N 1
ATOM 709 C CA . PRO A 1 100 ? -0.937 0.214 -23.041 1.00 84.12 100 PRO A CA 1
ATOM 710 C C . PRO A 1 100 ? -1.711 -0.333 -21.830 1.00 84.12 100 PRO A C 1
ATOM 712 O O . PRO A 1 100 ? -2.642 0.340 -21.382 1.00 84.12 100 PRO A O 1
ATOM 715 N N . GLU A 1 101 ? -1.395 -1.532 -21.330 1.00 88.56 101 GLU A N 1
ATOM 716 C CA . GLU A 1 101 ? -2.051 -2.100 -20.155 1.00 88.56 101 GLU A CA 1
ATOM 717 C C . GLU A 1 101 ? -1.573 -1.418 -18.870 1.00 88.56 101 GLU A C 1
ATOM 719 O O . GLU A 1 101 ? -0.382 -1.266 -18.606 1.00 88.56 101 GLU A O 1
ATOM 724 N N . ALA A 1 102 ? -2.546 -0.999 -18.064 1.00 90.31 102 ALA A N 1
ATOM 725 C CA . ALA A 1 102 ? -2.340 -0.409 -16.754 1.00 90.31 102 ALA A CA 1
ATOM 726 C C . ALA A 1 102 ? -3.068 -1.258 -15.716 1.00 90.31 102 ALA A C 1
ATOM 728 O O . ALA A 1 102 ? -4.237 -1.604 -15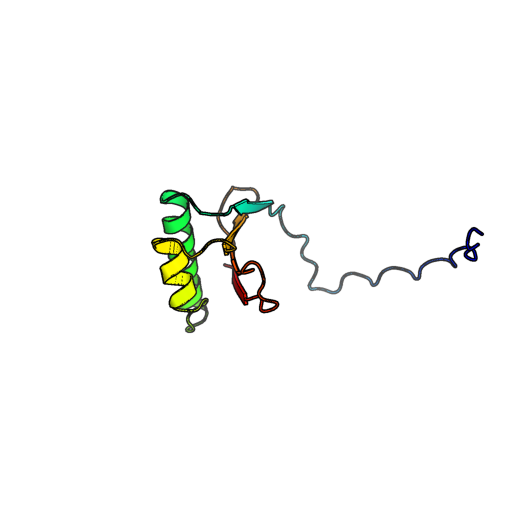.908 1.00 90.31 102 ALA A O 1
ATOM 729 N N . GLU A 1 103 ? -2.401 -1.543 -14.604 1.00 93.12 103 GLU A N 1
ATOM 730 C CA . GLU A 1 103 ? -2.984 -2.267 -13.477 1.00 93.12 103 GLU A CA 1
ATOM 731 C C . GLU A 1 103 ? -2.910 -1.399 -12.225 1.00 93.12 103 GLU A C 1
ATOM 733 O O . GLU A 1 103 ? -1.892 -0.762 -11.952 1.00 93.12 103 GLU A O 1
ATOM 738 N N . ALA A 1 104 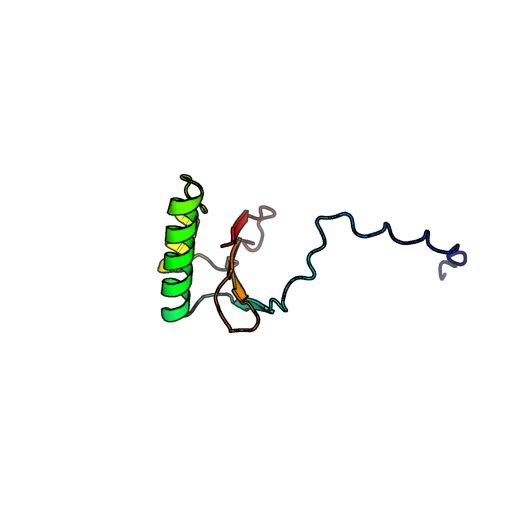? -4.007 -1.346 -11.473 1.00 95.00 104 ALA A N 1
ATOM 739 C CA . ALA A 1 104 ? -4.049 -0.645 -10.204 1.00 95.00 104 ALA A CA 1
ATOM 740 C C . ALA A 1 104 ? -4.884 -1.420 -9.192 1.00 95.00 104 ALA A C 1
ATOM 742 O O . ALA A 1 104 ? -6.012 -1.822 -9.476 1.00 95.00 104 ALA A O 1
ATOM 743 N N . GLU A 1 105 ? -4.342 -1.558 -7.991 1.00 97.56 105 GLU A N 1
ATOM 744 C CA . GLU A 1 105 ? -5.011 -2.180 -6.854 1.00 97.56 105 GLU A CA 1
ATOM 745 C C . GLU A 1 105 ? -4.861 -1.268 -5.633 1.00 97.56 105 GLU A C 1
ATOM 747 O O . GLU A 1 105 ? -3.831 -0.613 -5.460 1.00 97.56 105 GLU A O 1
ATOM 752 N N . LEU A 1 106 ? -5.899 -1.189 -4.801 1.00 97.56 106 LEU A N 1
ATOM 753 C CA . LEU A 1 106 ? -5.981 -0.260 -3.673 1.00 97.56 106 LEU A CA 1
ATOM 754 C C . LEU A 1 106 ? -6.664 -0.932 -2.484 1.00 97.56 106 LEU A C 1
ATOM 756 O O . LEU A 1 106 ? -7.656 -1.638 -2.645 1.00 97.56 106 LEU A O 1
ATOM 760 N N . VAL A 1 107 ? -6.181 -0.600 -1.291 1.00 98.31 107 VAL A N 1
ATOM 761 C CA . VAL A 1 107 ? -6.815 -0.895 -0.006 1.00 98.31 107 VAL A CA 1
ATOM 762 C C . VAL A 1 107 ? -6.983 0.387 0.813 1.00 98.31 107 VAL A C 1
ATOM 764 O O . VAL A 1 107 ? -6.155 1.300 0.736 1.00 98.31 107 VAL A O 1
ATOM 767 N N . VAL A 1 108 ? -8.033 0.441 1.628 1.00 96.69 108 VAL A N 1
ATOM 768 C CA . VAL A 1 108 ? -8.258 1.473 2.649 1.00 96.69 108 VAL A CA 1
ATOM 769 C C . VAL A 1 108 ? -8.639 0.811 3.972 1.00 96.69 108 VAL A C 1
ATOM 771 O O . VAL A 1 108 ? -9.129 -0.318 3.965 1.00 96.69 108 VAL A O 1
ATOM 774 N N . ALA A 1 109 ? -8.350 1.489 5.084 1.00 86.19 109 ALA A N 1
ATOM 775 C CA . ALA A 1 109 ? -8.741 1.063 6.430 1.00 86.19 109 ALA A CA 1
ATOM 776 C C . ALA A 1 109 ? -10.189 1.448 6.767 1.00 86.19 109 ALA A C 1
ATOM 778 O O . ALA A 1 109 ? -10.659 2.493 6.256 1.00 86.19 109 ALA A O 1
#

pLDDT: mean 86.39, std 16.15, range [40.47, 98.62]

Sequence (109 aa):
MRPTWPPATRAPPSPEPGPLSTAPGTVSVEVTDRLPAAAVAEVRALLTAALAADGVRPVSEESELRLQHGGPPGGTDLTARDADGTLVGYARLELPAGDPEAEAELVVA

Organism: NCBI:txid429133

Secondary structure (DSSP, 8-state):
-PPPPPPPP-PPPPPP--TT-PPPP--EEEEESS--HHHHHHHHHHHHHHHHHHSS-SS-HHHHHHHHH--STTEEEEEEE-TT--EEEEEEEE--TT----EEEEEE-

Radius of gyration: 19.33 Å; chains: 1; bounding box: 37×45×51 Å

Foldseek 3Di:
DDDDDDDDDDDDPDPDDPPPPPPAADKDKDKALADDPVVLVLVVVQQVVQCVVVVDRQDDPVVNCCNNPNDPPQKMKMFIAGPVRRTFKIKIWGDDPPDPDIDMTMGGD